Protein AF-A0A1C5UTG0-F1 (afdb_monomer_lite)

Secondary structure (DSSP, 8-state):
--HHHHHHTSTTHHHHHHTHIIIIIHHHHHHHHHH-TTS--SSSHHHHHHHHHHHHHHHHHHHHHHHHHHHHS--------

Radius of gyration: 18.63 Å; chains: 1; bounding box: 42×21×56 Å

pLDDT: mean 86.82, std 14.33, range [42.0, 97.38]

Foldseek 3Di:
DPVVVVQCPDPPNVVVVVCCVVPVVVVVVCCCVVVVVVDQPDPDDVVSVV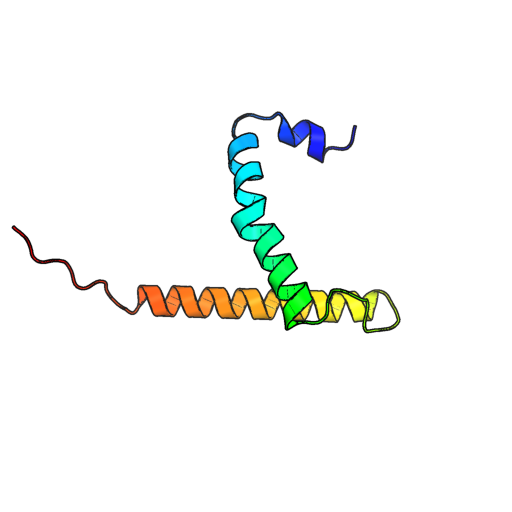SVVVVVVVVVVVVVVVVVVVVVPPDPPPPDD

Sequence (81 aa):
MEKCEDIRHTIGMKEVYAQRKETVERLFGTAKENHGFHYTQMIGKDRMEMKVGLTFACMNLKKLAKMIAKKGKGEPKSVYY

Structure (mmCIF, N/CA/C/O backbone):
data_AF-A0A1C5UTG0-F1
#
_entry.id   AF-A0A1C5UTG0-F1
#
loop_
_atom_site.group_PDB
_atom_site.id
_atom_site.type_symbol
_atom_site.label_atom_id
_atom_site.label_alt_id
_atom_site.label_comp_id
_atom_site.label_asym_id
_atom_site.label_entity_id
_atom_site.label_seq_id
_atom_site.pdbx_PDB_ins_code
_atom_site.Cartn_x
_atom_site.Cartn_y
_atom_site.Cartn_z
_atom_site.occupancy
_atom_site.B_iso_or_equiv
_atom_site.auth_seq_id
_atom_site.auth_comp_id
_atom_site.auth_asym_id
_atom_site.auth_atom_id
_atom_site.pdbx_PDB_model_num
ATOM 1 N N . MET A 1 1 ? -14.254 4.744 -24.076 1.00 57.69 1 MET A N 1
ATOM 2 C CA . MET A 1 1 ? -14.041 5.146 -22.671 1.00 57.69 1 MET A CA 1
ATOM 3 C C . MET A 1 1 ? -13.491 3.958 -21.905 1.00 57.69 1 MET A C 1
ATOM 5 O O . MET A 1 1 ? -13.809 2.825 -22.249 1.00 57.69 1 MET A O 1
ATOM 9 N N . GLU A 1 2 ? -12.605 4.199 -20.944 1.00 77.56 2 GLU A N 1
ATOM 10 C CA . GLU A 1 2 ? -12.107 3.170 -20.028 1.00 77.56 2 GLU A CA 1
ATOM 11 C C . GLU A 1 2 ? -13.250 2.758 -19.084 1.00 77.56 2 GLU A C 1
ATOM 13 O O . GLU A 1 2 ? -13.861 3.631 -18.474 1.00 77.56 2 GLU A O 1
ATOM 18 N N . LYS A 1 3 ? -13.545 1.454 -18.939 1.00 85.19 3 LYS A N 1
ATOM 19 C CA . LYS A 1 3 ? -14.673 0.939 -18.120 1.00 85.19 3 LYS A CA 1
ATOM 20 C C . LYS A 1 3 ? -14.727 1.520 -16.699 1.00 85.19 3 LYS A C 1
ATOM 22 O O . LYS A 1 3 ? -15.796 1.612 -16.104 1.00 85.19 3 LYS A O 1
ATOM 27 N N . CYS A 1 4 ? -13.574 1.887 -16.144 1.00 80.38 4 CYS A N 1
ATOM 28 C CA . CYS A 1 4 ? -13.456 2.521 -14.834 1.00 80.38 4 CYS A CA 1
ATOM 29 C C . CYS A 1 4 ? -14.195 3.864 -14.753 1.00 80.38 4 CYS A C 1
ATOM 31 O O . CYS A 1 4 ? -14.789 4.159 -13.717 1.00 80.38 4 CYS A O 1
ATOM 33 N N . GLU A 1 5 ? -14.169 4.659 -15.824 1.00 84.38 5 GLU A N 1
ATOM 34 C CA . GLU A 1 5 ? -14.853 5.953 -15.855 1.00 84.38 5 GLU A CA 1
ATOM 35 C C . GLU A 1 5 ? -16.369 5.779 -15.910 1.00 84.38 5 GLU A C 1
ATOM 37 O O . GLU A 1 5 ? -17.084 6.431 -15.152 1.00 84.38 5 GLU A O 1
ATOM 42 N N . ASP A 1 6 ? -16.864 4.812 -16.685 1.00 87.88 6 ASP A N 1
ATOM 43 C CA . ASP A 1 6 ? -18.298 4.500 -16.725 1.00 87.88 6 ASP A CA 1
ATOM 44 C C . ASP A 1 6 ? -18.810 4.053 -15.340 1.00 87.88 6 ASP A C 1
ATOM 46 O O . ASP A 1 6 ? -19.855 4.505 -14.870 1.00 87.88 6 ASP A O 1
ATOM 50 N N . ILE A 1 7 ? -18.032 3.225 -14.628 1.00 87.44 7 ILE A N 1
ATOM 51 C CA . ILE A 1 7 ? -18.358 2.759 -13.269 1.00 87.44 7 ILE A CA 1
ATOM 52 C C . ILE A 1 7 ? -18.369 3.920 -12.265 1.00 87.44 7 ILE A C 1
ATOM 54 O O . ILE A 1 7 ? -19.194 3.930 -11.350 1.00 87.44 7 ILE A O 1
ATOM 58 N N . ARG A 1 8 ? -17.501 4.925 -12.424 1.00 85.19 8 ARG A N 1
ATOM 59 C CA . ARG A 1 8 ? -17.402 6.062 -11.494 1.00 85.19 8 ARG A CA 1
ATOM 60 C C . ARG A 1 8 ? -18.705 6.855 -11.376 1.00 85.19 8 ARG A C 1
ATOM 62 O O . ARG A 1 8 ? -18.989 7.396 -10.309 1.00 85.19 8 ARG A O 1
ATOM 69 N N . HIS A 1 9 ? -19.482 6.919 -12.455 1.00 87.69 9 HIS A N 1
ATOM 70 C CA . HIS A 1 9 ? -20.741 7.662 -12.519 1.00 87.69 9 HIS A CA 1
ATOM 71 C C . HIS A 1 9 ? -21.964 6.852 -12.066 1.00 87.69 9 HIS A C 1
ATOM 73 O O . HIS A 1 9 ? -23.073 7.383 -12.041 1.00 87.69 9 HIS A O 1
ATOM 79 N N . THR A 1 10 ? -21.784 5.585 -11.682 1.00 91.12 10 THR A N 1
ATOM 80 C CA . THR A 1 10 ? -22.877 4.758 -11.155 1.00 91.12 10 THR A CA 1
ATOM 81 C C . THR A 1 10 ? -23.237 5.131 -9.710 1.00 91.12 10 THR A C 1
ATOM 83 O O . THR A 1 10 ? -22.433 5.690 -8.958 1.00 91.12 10 THR A O 1
ATOM 86 N N . ILE A 1 11 ? -24.483 4.846 -9.320 1.00 91.56 11 ILE A N 1
ATOM 87 C CA . ILE A 1 11 ? -25.034 5.191 -8.000 1.00 91.56 11 ILE A CA 1
ATOM 88 C C . ILE A 1 11 ? -24.192 4.541 -6.891 1.00 91.56 11 ILE A C 1
ATOM 90 O O . ILE A 1 11 ? -23.906 3.348 -6.941 1.00 91.56 11 ILE A O 1
ATOM 94 N N . GLY A 1 12 ? -23.797 5.324 -5.883 1.00 86.44 12 GLY A N 1
ATOM 95 C CA . GLY A 1 12 ? -23.002 4.855 -4.741 1.00 86.44 12 GLY A CA 1
ATOM 96 C C . GLY A 1 12 ? -21.492 4.762 -4.996 1.00 86.44 12 GLY A C 1
ATOM 97 O O . GLY A 1 12 ? -20.710 4.646 -4.048 1.00 86.44 12 GLY A O 1
ATOM 98 N N . MET A 1 13 ? -21.036 4.840 -6.255 1.00 91.38 13 MET A N 1
ATOM 99 C CA . MET A 1 13 ? -19.603 4.740 -6.551 1.00 91.38 13 MET A CA 1
ATOM 100 C C . MET A 1 13 ? -18.829 5.998 -6.197 1.00 91.38 13 MET A C 1
ATOM 102 O O . MET A 1 13 ? -17.635 5.899 -5.934 1.00 91.38 13 MET A O 1
ATOM 106 N N . LYS A 1 14 ? -19.476 7.162 -6.107 1.00 88.88 14 LYS A N 1
ATOM 107 C CA . LYS A 1 14 ? -18.815 8.393 -5.663 1.00 88.88 14 LYS A CA 1
ATOM 108 C C . LYS A 1 14 ? -18.339 8.275 -4.212 1.00 88.88 14 LYS A C 1
ATOM 110 O O . LYS A 1 14 ? -17.201 8.634 -3.909 1.00 88.88 14 LYS A O 1
ATOM 115 N N . GLU A 1 15 ? -19.172 7.724 -3.335 1.00 89.75 15 GLU A N 1
ATOM 116 C CA . GLU A 1 15 ? -18.877 7.499 -1.919 1.00 89.75 15 GLU A CA 1
ATOM 117 C C . GLU A 1 15 ? -17.795 6.428 -1.746 1.00 89.75 15 GLU A C 1
ATOM 119 O O . GLU A 1 15 ? -16.817 6.639 -1.027 1.00 89.75 15 GLU A O 1
ATOM 124 N N . VAL A 1 16 ? -17.915 5.308 -2.467 1.00 89.38 16 VAL A N 1
ATOM 125 C CA . VAL A 1 16 ? -16.899 4.242 -2.472 1.00 89.38 16 VAL A CA 1
ATOM 126 C C . VAL A 1 16 ? -15.562 4.767 -3.002 1.00 89.38 16 VAL A C 1
ATOM 128 O O . VAL A 1 16 ? -14.506 4.502 -2.424 1.00 89.38 16 VAL A O 1
ATOM 131 N N . TYR A 1 17 ? -15.585 5.563 -4.072 1.00 88.69 17 TYR A N 1
ATOM 132 C CA . TYR A 1 17 ? -14.379 6.148 -4.648 1.00 88.69 17 TYR A CA 1
ATOM 133 C C . TYR A 1 17 ? -13.716 7.131 -3.676 1.00 88.69 17 TYR A C 1
ATOM 135 O O . TYR A 1 17 ? -12.489 7.146 -3.570 1.00 88.69 17 TYR A O 1
ATOM 143 N N . ALA A 1 18 ? -14.495 7.897 -2.906 1.00 88.56 18 ALA A N 1
ATOM 144 C CA . ALA A 1 18 ? -13.965 8.808 -1.892 1.00 88.56 18 ALA A CA 1
ATOM 145 C C . ALA A 1 18 ? -13.182 8.083 -0.779 1.00 88.56 18 ALA A C 1
ATOM 147 O O . ALA A 1 18 ? -12.215 8.640 -0.257 1.00 88.56 18 ALA A O 1
ATOM 148 N N . GLN A 1 19 ? -13.531 6.832 -0.456 1.00 91.00 19 GLN A N 1
ATOM 149 C CA . GLN A 1 19 ? -12.825 6.014 0.543 1.00 91.00 19 GLN A CA 1
ATOM 150 C C . GLN A 1 19 ? -11.470 5.473 0.052 1.00 91.00 19 GLN A C 1
ATOM 152 O O . GLN A 1 19 ? -10.659 4.992 0.855 1.00 91.00 19 GLN A O 1
ATOM 157 N N . ARG A 1 20 ? -11.170 5.560 -1.253 1.00 91.00 20 ARG A N 1
ATOM 158 C CA . ARG A 1 20 ? -9.898 5.072 -1.817 1.00 91.00 20 ARG A CA 1
ATOM 159 C C . ARG A 1 20 ? -8.679 5.770 -1.228 1.00 91.00 20 ARG A C 1
ATOM 161 O O . ARG A 1 20 ? -7.676 5.102 -0.980 1.00 91.00 20 ARG A O 1
ATOM 168 N N . LYS A 1 21 ? -8.772 7.077 -0.967 1.00 89.00 21 LYS A N 1
ATOM 169 C CA . LYS A 1 21 ? -7.679 7.860 -0.366 1.00 89.00 21 LYS A CA 1
ATOM 170 C C . LYS A 1 21 ? -7.284 7.323 1.013 1.00 89.00 21 LYS A C 1
ATOM 172 O O . LYS A 1 21 ? -6.118 7.303 1.395 1.00 89.00 21 LYS A O 1
ATOM 177 N N . GLU A 1 22 ? -8.268 6.836 1.764 1.00 90.06 22 GLU A N 1
ATOM 178 C CA . GLU A 1 22 ? -8.074 6.409 3.148 1.00 90.06 22 GLU A CA 1
ATOM 179 C C . GLU A 1 22 ? -7.556 4.982 3.256 1.00 90.06 22 GLU A C 1
ATOM 181 O O . GLU A 1 22 ? -6.830 4.660 4.202 1.00 90.06 22 GLU A O 1
ATOM 186 N N . THR A 1 23 ? -7.937 4.145 2.293 1.00 88.50 23 THR A N 1
ATOM 187 C CA . THR A 1 23 ? -7.682 2.707 2.293 1.00 88.50 23 THR A CA 1
ATOM 188 C C . THR A 1 23 ? -6.571 2.348 1.314 1.00 88.50 23 THR A C 1
ATOM 190 O O . THR A 1 23 ? -5.482 1.959 1.731 1.00 88.50 23 THR A O 1
ATOM 193 N N . VAL A 1 24 ? -6.832 2.508 0.019 1.00 90.38 24 VAL A N 1
ATOM 194 C CA . VAL A 1 24 ? -5.966 2.089 -1.083 1.00 90.38 24 VAL A CA 1
ATOM 195 C C . VAL A 1 24 ? -4.710 2.956 -1.150 1.00 90.38 24 VAL A C 1
ATOM 197 O O . VAL A 1 24 ? -3.602 2.436 -1.045 1.00 90.38 24 VAL A O 1
ATOM 200 N N . GLU A 1 25 ? -4.853 4.276 -1.263 1.00 92.88 25 GLU A N 1
ATOM 201 C CA . GLU A 1 25 ? -3.705 5.178 -1.440 1.00 92.88 25 GLU A CA 1
ATOM 202 C C . GLU A 1 25 ? -2.789 5.183 -0.215 1.00 92.88 25 GLU A C 1
ATOM 204 O O . GLU A 1 25 ? -1.569 5.104 -0.356 1.00 92.88 25 GLU A O 1
ATOM 209 N N . ARG A 1 26 ? -3.364 5.154 0.994 1.00 93.25 26 ARG A N 1
ATOM 210 C CA . ARG A 1 26 ? -2.597 5.012 2.240 1.00 93.25 26 ARG A CA 1
ATOM 211 C C . ARG A 1 26 ? -1.809 3.697 2.301 1.00 93.25 26 ARG A C 1
ATOM 213 O O . ARG A 1 26 ? -0.660 3.694 2.752 1.00 93.25 26 ARG A O 1
ATOM 220 N N . LEU A 1 27 ? -2.396 2.584 1.850 1.00 93.38 27 LEU A N 1
ATOM 221 C CA . LEU A 1 27 ? -1.707 1.291 1.794 1.00 93.38 27 LEU A CA 1
ATOM 222 C C . LEU A 1 27 ? -0.525 1.342 0.818 1.00 93.38 27 LEU A C 1
ATOM 224 O O . LEU A 1 27 ? 0.572 0.908 1.165 1.00 93.38 27 LEU A O 1
ATOM 228 N N . PHE A 1 28 ? -0.729 1.917 -0.369 1.00 93.44 28 PHE A N 1
ATOM 229 C CA . PHE A 1 28 ? 0.339 2.091 -1.351 1.00 93.44 28 PHE A CA 1
ATOM 230 C C . PHE A 1 28 ? 1.438 3.037 -0.861 1.00 93.44 28 PHE A C 1
ATOM 232 O O . PHE A 1 28 ? 2.609 2.735 -1.074 1.00 93.44 28 PHE A O 1
ATOM 239 N N . GLY A 1 29 ? 1.099 4.130 -0.169 1.00 95.31 29 GLY A N 1
ATOM 240 C CA . GLY A 1 29 ? 2.082 5.015 0.468 1.00 95.31 29 GLY A CA 1
ATOM 241 C C . GLY A 1 29 ? 2.953 4.263 1.474 1.00 95.31 29 GLY A C 1
ATOM 242 O O . GLY A 1 29 ? 4.174 4.251 1.352 1.00 95.31 29 GLY A O 1
ATOM 243 N N . THR A 1 30 ? 2.318 3.498 2.366 1.00 94.38 30 THR A N 1
ATOM 244 C CA . THR A 1 30 ? 3.020 2.642 3.340 1.00 94.38 30 THR A CA 1
ATOM 245 C C . THR A 1 30 ? 3.951 1.645 2.649 1.00 94.38 30 THR A C 1
ATOM 247 O O . THR A 1 30 ? 5.064 1.412 3.114 1.00 94.38 30 THR A O 1
ATOM 250 N N . ALA A 1 31 ? 3.506 1.034 1.548 1.00 95.12 31 ALA A N 1
ATOM 251 C CA . ALA A 1 31 ? 4.311 0.064 0.816 1.00 95.12 31 ALA A CA 1
ATOM 252 C C . ALA A 1 31 ? 5.499 0.717 0.089 1.00 95.12 31 ALA A C 1
ATOM 254 O O . ALA A 1 31 ? 6.585 0.140 0.028 1.00 95.12 31 ALA A O 1
ATOM 255 N N . LYS A 1 32 ? 5.331 1.940 -0.419 1.00 94.75 32 LYS A N 1
ATOM 256 C CA . LYS A 1 32 ? 6.425 2.719 -1.006 1.00 94.75 32 LYS A CA 1
ATOM 257 C C . LYS A 1 32 ? 7.487 3.060 0.038 1.00 94.75 32 LYS A C 1
ATOM 259 O O . LYS A 1 32 ? 8.646 2.703 -0.171 1.00 94.75 32 LYS A O 1
ATOM 264 N N . GLU A 1 33 ? 7.074 3.640 1.162 1.00 95.50 33 GLU A N 1
ATOM 265 C CA . GLU A 1 33 ? 7.968 4.110 2.226 1.00 95.50 33 GLU A CA 1
ATOM 266 C C . GLU A 1 33 ? 8.662 2.954 2.960 1.00 95.50 33 GLU A C 1
ATOM 268 O O . GLU A 1 33 ? 9.881 2.949 3.103 1.00 95.50 33 GLU A O 1
ATOM 273 N N . ASN A 1 34 ? 7.906 1.934 3.379 1.00 94.06 34 ASN A N 1
ATOM 274 C CA . ASN A 1 34 ? 8.423 0.883 4.265 1.00 94.06 34 ASN A CA 1
ATOM 275 C C . ASN A 1 34 ? 8.922 -0.370 3.532 1.00 94.06 34 ASN A C 1
ATOM 277 O O . ASN A 1 34 ? 9.615 -1.192 4.131 1.00 94.06 34 ASN A O 1
ATOM 281 N N . HIS A 1 35 ? 8.548 -0.564 2.262 1.00 93.88 35 HIS A N 1
ATOM 282 C CA . HIS A 1 35 ? 8.909 -1.760 1.481 1.00 93.88 35 HIS A CA 1
ATOM 283 C C . HIS A 1 35 ? 9.657 -1.437 0.173 1.00 93.88 35 HIS A C 1
ATOM 285 O O . HIS A 1 35 ? 9.966 -2.335 -0.623 1.00 93.88 35 HIS A O 1
ATOM 291 N N . GLY A 1 36 ? 10.013 -0.163 -0.029 1.00 93.31 36 GLY A N 1
ATOM 292 C CA . GLY A 1 36 ? 10.909 0.274 -1.097 1.00 93.31 36 GLY A CA 1
ATOM 293 C C . GLY A 1 36 ? 10.284 0.232 -2.489 1.00 93.31 36 GLY A C 1
ATOM 294 O O . GLY A 1 36 ? 10.997 0.020 -3.466 1.00 93.31 36 GLY A O 1
ATOM 295 N N . PHE A 1 37 ? 8.965 0.416 -2.597 1.00 95.38 37 PHE A N 1
ATOM 296 C CA . PHE A 1 37 ? 8.241 0.435 -3.880 1.00 95.38 37 PHE A CA 1
ATOM 297 C C . PHE A 1 37 ? 8.227 1.796 -4.586 1.00 95.38 37 PHE A C 1
ATOM 299 O O . PHE A 1 37 ? 7.474 1.982 -5.539 1.00 95.38 37 PHE A O 1
ATOM 306 N N . HIS A 1 38 ? 9.065 2.747 -4.163 1.00 93.81 38 HIS A N 1
ATOM 307 C CA . HIS A 1 38 ? 9.359 3.925 -4.987 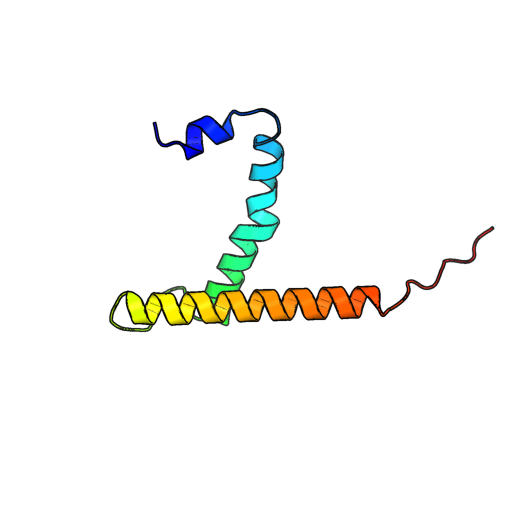1.00 93.81 38 HIS A CA 1
ATOM 308 C C . HIS A 1 38 ? 10.049 3.542 -6.303 1.00 93.81 38 HIS A C 1
ATOM 310 O O . HIS A 1 38 ? 9.828 4.200 -7.314 1.00 93.81 38 HIS A O 1
ATOM 316 N N . TYR A 1 39 ? 10.823 2.451 -6.295 1.00 93.50 39 TYR A N 1
ATOM 317 C CA . TYR A 1 39 ? 11.530 1.933 -7.461 1.00 93.50 39 TYR A CA 1
ATOM 318 C C . TYR A 1 39 ? 11.390 0.413 -7.567 1.00 93.50 39 TYR A C 1
ATOM 320 O O . TYR A 1 39 ? 11.138 -0.293 -6.586 1.00 93.50 39 TYR A O 1
ATOM 328 N N . THR A 1 40 ? 11.589 -0.112 -8.771 1.00 92.06 40 THR A N 1
ATOM 329 C CA . THR A 1 40 ? 11.692 -1.553 -9.008 1.00 92.06 40 THR A CA 1
ATOM 330 C C . THR A 1 40 ? 13.060 -2.046 -8.548 1.00 92.06 40 THR A C 1
ATOM 332 O O . THR A 1 40 ? 14.077 -1.727 -9.153 1.00 92.06 40 THR A O 1
ATOM 335 N N . GLN A 1 41 ? 13.090 -2.826 -7.468 1.00 91.62 41 GLN A N 1
ATOM 336 C CA . GLN A 1 41 ? 14.342 -3.311 -6.866 1.00 91.62 41 GLN A CA 1
ATOM 337 C C . GLN A 1 41 ? 14.851 -4.631 -7.462 1.00 91.62 41 GLN A C 1
ATOM 339 O O . GLN A 1 41 ? 15.885 -5.139 -7.041 1.00 91.62 41 GLN A O 1
ATOM 344 N N . MET A 1 42 ? 14.113 -5.225 -8.398 1.00 94.88 42 MET A N 1
ATOM 345 C CA . MET A 1 42 ? 14.465 -6.502 -9.013 1.00 94.88 42 MET A CA 1
ATOM 346 C C . MET A 1 42 ? 14.302 -6.431 -10.522 1.00 94.88 42 MET A C 1
ATOM 348 O O . MET A 1 42 ? 13.427 -5.730 -11.030 1.00 94.88 42 MET A O 1
ATOM 352 N N . ILE A 1 43 ? 15.143 -7.190 -11.220 1.00 95.06 43 ILE A N 1
ATOM 353 C CA . ILE A 1 43 ? 15.121 -7.309 -12.675 1.00 95.06 43 ILE A CA 1
ATOM 354 C C . ILE A 1 43 ? 14.087 -8.364 -13.070 1.00 95.06 43 ILE A C 1
ATOM 356 O O . ILE A 1 43 ? 14.079 -9.470 -12.525 1.00 95.06 43 ILE A O 1
ATOM 360 N N . GLY A 1 44 ? 13.250 -8.024 -14.048 1.00 95.94 44 GLY A N 1
ATOM 361 C CA . GLY A 1 44 ? 12.216 -8.907 -14.582 1.00 95.94 44 GLY A CA 1
ATOM 362 C C . GLY A 1 44 ? 10.868 -8.754 -13.877 1.00 95.94 44 GLY A C 1
ATOM 363 O O . GLY A 1 44 ? 10.784 -8.596 -12.655 1.00 95.94 44 GLY A O 1
ATOM 364 N N . LYS A 1 45 ? 9.801 -8.814 -14.678 1.00 95.81 45 LYS A N 1
ATOM 365 C CA . LYS A 1 45 ? 8.417 -8.624 -14.234 1.00 95.81 45 LYS A CA 1
ATOM 366 C C . LYS A 1 45 ? 8.007 -9.671 -13.198 1.00 95.81 45 LYS A C 1
ATOM 368 O O . LYS A 1 45 ? 7.585 -9.289 -12.114 1.00 95.81 45 LYS A O 1
ATOM 373 N N . ASP A 1 46 ? 8.243 -10.950 -13.476 1.00 97.06 46 ASP A N 1
ATOM 374 C CA . ASP A 1 46 ? 7.815 -12.067 -12.622 1.00 97.06 46 ASP A CA 1
ATOM 375 C C . ASP A 1 46 ? 8.382 -11.973 -11.201 1.00 97.06 46 ASP A C 1
ATOM 377 O O . ASP A 1 46 ? 7.685 -12.191 -10.208 1.00 97.06 46 ASP A O 1
ATOM 381 N N . ARG A 1 47 ? 9.657 -11.580 -11.081 1.00 95.88 47 ARG A N 1
ATOM 382 C CA . ARG A 1 47 ? 10.289 -11.373 -9.774 1.00 95.88 47 ARG A CA 1
ATOM 383 C C . ARG A 1 47 ? 9.622 -10.215 -9.050 1.00 95.88 47 ARG A C 1
ATOM 385 O O . ARG A 1 47 ? 9.246 -10.355 -7.887 1.00 95.88 47 ARG A O 1
ATOM 392 N N . MET A 1 48 ? 9.471 -9.070 -9.719 1.00 96.31 48 MET A N 1
ATOM 393 C CA . MET A 1 48 ? 8.851 -7.896 -9.105 1.00 96.31 48 MET A CA 1
ATOM 394 C C . MET A 1 48 ? 7.407 -8.182 -8.675 1.00 96.31 48 MET A C 1
ATOM 396 O O . MET A 1 48 ? 7.030 -7.815 -7.563 1.00 96.31 48 MET A O 1
ATOM 400 N N . GLU A 1 49 ? 6.635 -8.899 -9.492 1.00 96.50 49 GLU A N 1
ATOM 401 C CA . GLU A 1 49 ? 5.282 -9.348 -9.158 1.00 96.50 49 GLU A CA 1
ATOM 402 C C . GLU A 1 49 ? 5.267 -10.222 -7.903 1.00 96.50 49 GLU A C 1
ATOM 404 O O . GLU A 1 49 ? 4.478 -9.960 -6.994 1.00 96.50 49 GLU A O 1
ATOM 409 N N . MET A 1 50 ? 6.186 -11.185 -7.784 1.00 97.12 50 MET A N 1
ATOM 410 C CA . MET A 1 50 ? 6.307 -12.021 -6.587 1.00 97.12 50 MET A CA 1
ATOM 411 C C . MET A 1 50 ? 6.589 -11.190 -5.326 1.00 97.12 50 MET A C 1
ATOM 413 O O . MET A 1 50 ? 5.924 -11.378 -4.305 1.00 97.12 50 MET A O 1
ATOM 417 N N . LYS A 1 51 ? 7.529 -10.233 -5.379 1.00 96.06 51 LYS A N 1
ATOM 418 C CA . LYS A 1 51 ? 7.825 -9.359 -4.226 1.00 96.06 51 LYS A CA 1
ATOM 419 C C . LYS A 1 51 ? 6.628 -8.499 -3.845 1.00 96.06 51 LYS A C 1
ATOM 421 O O . LYS A 1 51 ? 6.332 -8.358 -2.656 1.00 96.06 51 LYS A O 1
ATOM 426 N N . VAL A 1 52 ? 5.956 -7.912 -4.832 1.00 95.88 52 VAL A N 1
ATOM 427 C CA . VAL A 1 52 ? 4.765 -7.087 -4.611 1.00 95.88 52 VAL A CA 1
ATOM 428 C C . VAL A 1 52 ? 3.656 -7.923 -3.976 1.00 95.88 52 VAL A C 1
ATOM 430 O O . VAL A 1 52 ? 3.138 -7.544 -2.923 1.00 95.88 52 VAL A O 1
ATOM 433 N N . GLY A 1 53 ? 3.358 -9.089 -4.551 1.00 96.00 53 GLY A N 1
ATOM 434 C CA . GLY A 1 53 ? 2.344 -10.012 -4.050 1.00 96.00 53 GLY A CA 1
ATOM 435 C C . GLY A 1 53 ? 2.612 -10.453 -2.613 1.00 96.00 53 GLY A C 1
ATOM 436 O O . GLY A 1 53 ? 1.738 -10.312 -1.757 1.00 96.00 53 GLY A O 1
ATOM 437 N N . LEU A 1 54 ? 3.838 -10.899 -2.315 1.00 96.94 54 LEU A N 1
ATOM 438 C CA . LEU A 1 54 ? 4.224 -11.318 -0.965 1.00 96.94 54 LEU A CA 1
ATOM 439 C C . LEU A 1 54 ? 4.112 -10.169 0.045 1.00 96.94 54 LEU A C 1
ATOM 441 O O . LEU A 1 54 ? 3.598 -10.356 1.147 1.00 96.94 54 LEU A O 1
ATOM 445 N N . THR A 1 55 ? 4.542 -8.964 -0.335 1.00 96.31 55 THR A N 1
ATOM 446 C CA . THR A 1 55 ? 4.476 -7.786 0.543 1.00 96.31 55 THR A CA 1
ATOM 447 C C . THR A 1 55 ? 3.032 -7.462 0.914 1.00 96.31 55 THR A C 1
ATOM 449 O O . THR A 1 55 ? 2.709 -7.353 2.099 1.00 96.31 55 THR A O 1
ATOM 452 N N . PHE A 1 56 ? 2.133 -7.371 -0.070 1.00 95.75 56 PHE A N 1
ATOM 453 C CA . PHE A 1 56 ? 0.726 -7.079 0.199 1.00 95.75 56 PHE A CA 1
ATOM 454 C C . PHE A 1 56 ? 0.018 -8.211 0.949 1.00 95.75 56 PHE A C 1
ATOM 456 O O . PHE A 1 56 ? -0.794 -7.929 1.834 1.00 95.75 56 PHE A O 1
ATOM 463 N N . ALA A 1 57 ? 0.360 -9.475 0.680 1.00 97.38 57 ALA A N 1
ATOM 464 C CA . ALA A 1 57 ? -0.135 -10.607 1.459 1.00 97.38 57 ALA A CA 1
ATOM 465 C C . ALA A 1 57 ? 0.245 -10.464 2.943 1.00 97.38 57 AL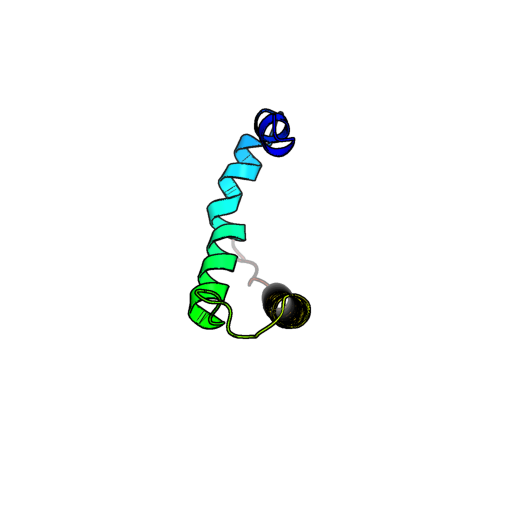A A C 1
ATOM 467 O O . ALA A 1 57 ? -0.628 -10.498 3.811 1.00 97.38 57 ALA A O 1
ATOM 468 N N . CYS A 1 58 ? 1.516 -10.187 3.245 1.00 96.88 58 CYS A N 1
ATOM 469 C CA . CYS A 1 58 ? 1.989 -9.964 4.612 1.00 96.88 58 CYS A CA 1
ATOM 470 C C . CYS A 1 58 ? 1.332 -8.745 5.281 1.00 96.88 58 CYS A C 1
ATOM 472 O O . CYS A 1 58 ? 0.947 -8.809 6.452 1.00 96.88 58 CYS A O 1
ATOM 474 N N . MET A 1 59 ? 1.147 -7.638 4.554 1.00 95.31 59 MET A N 1
ATOM 475 C CA . MET A 1 59 ? 0.430 -6.461 5.066 1.00 95.31 59 MET A CA 1
ATOM 476 C C . MET A 1 59 ? -1.025 -6.797 5.429 1.00 95.31 59 MET A C 1
ATOM 478 O O . MET A 1 59 ? -1.514 -6.374 6.482 1.00 95.31 59 MET A O 1
ATOM 482 N N . ASN A 1 60 ? -1.699 -7.601 4.604 1.00 94.25 60 ASN A N 1
ATOM 483 C CA . ASN A 1 60 ? -3.059 -8.067 4.865 1.00 94.25 60 ASN A CA 1
ATOM 484 C C . ASN A 1 60 ? -3.118 -9.014 6.071 1.00 94.25 60 ASN A C 1
ATOM 486 O O . ASN A 1 60 ? -3.982 -8.835 6.931 1.00 94.25 60 ASN A O 1
ATOM 490 N N . LEU A 1 61 ? -2.172 -9.950 6.204 1.00 96.88 61 LEU A N 1
ATOM 491 C CA . LEU A 1 61 ? -2.055 -10.821 7.380 1.00 96.88 61 LEU A CA 1
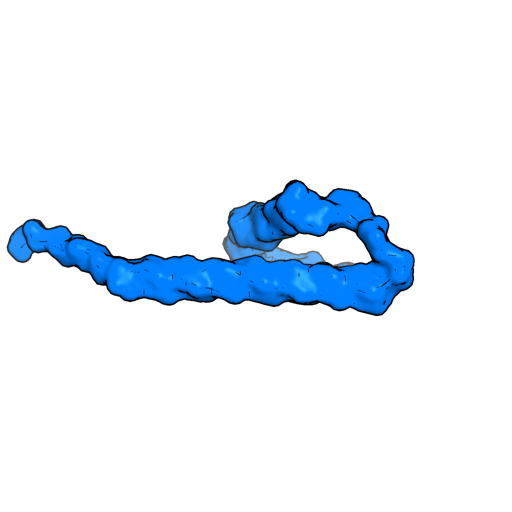ATOM 492 C C . LEU A 1 61 ? -1.850 -10.006 8.665 1.00 96.88 61 LEU A C 1
ATOM 494 O O . LEU A 1 61 ? -2.542 -10.225 9.659 1.00 96.88 61 LEU A O 1
ATOM 498 N N . LYS A 1 62 ? -0.980 -8.988 8.633 1.00 94.75 62 LYS A N 1
ATOM 499 C CA . LYS A 1 62 ? -0.787 -8.055 9.754 1.00 94.75 62 LYS A CA 1
ATOM 500 C C . LYS A 1 62 ? -2.077 -7.310 10.102 1.00 94.75 62 LYS A C 1
ATOM 502 O O . LYS A 1 62 ? -2.379 -7.120 11.281 1.00 94.75 62 LYS A O 1
ATOM 507 N N . LYS A 1 63 ? -2.849 -6.881 9.099 1.00 92.2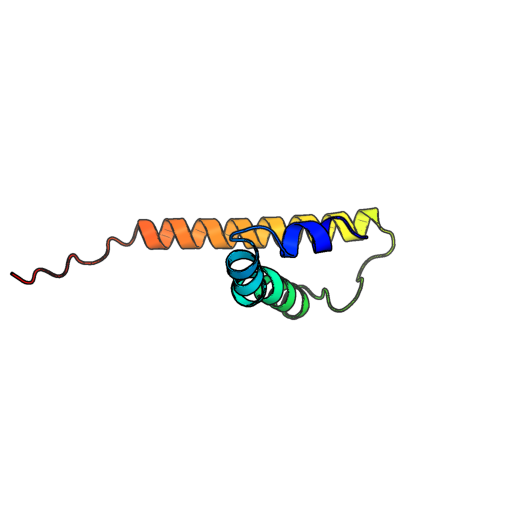5 63 LYS A N 1
ATOM 508 C CA . LYS A 1 63 ? -4.156 -6.239 9.307 1.00 92.25 63 LYS A CA 1
ATOM 509 C C . LYS A 1 63 ? -5.148 -7.207 9.959 1.00 92.25 63 LYS A C 1
ATOM 511 O O . LYS A 1 63 ? -5.790 -6.825 10.934 1.00 92.25 63 LYS A O 1
ATOM 516 N N . LEU A 1 64 ? -5.236 -8.448 9.477 1.00 94.50 64 LEU A N 1
ATOM 517 C CA . LEU A 1 64 ? -6.089 -9.499 10.044 1.00 94.50 64 LEU A CA 1
ATOM 518 C C . LEU A 1 64 ? -5.737 -9.789 11.505 1.00 94.50 64 LEU A C 1
ATOM 520 O O . LEU A 1 64 ? -6.619 -9.727 12.359 1.00 94.50 64 LEU A O 1
ATOM 524 N N . ALA A 1 65 ? -4.457 -9.996 11.814 1.00 95.25 65 ALA A N 1
ATOM 525 C CA . ALA A 1 65 ? -3.993 -10.224 13.180 1.00 95.25 65 ALA A CA 1
ATOM 526 C C . ALA A 1 65 ? -4.375 -9.065 14.119 1.00 95.25 65 ALA A C 1
ATOM 528 O O . ALA A 1 65 ? -4.886 -9.292 15.214 1.00 95.25 65 ALA A O 1
ATOM 529 N N . LYS A 1 66 ? -4.218 -7.810 13.670 1.00 92.88 66 LYS A N 1
ATOM 530 C CA . LYS A 1 66 ? -4.655 -6.627 14.432 1.00 92.88 66 LYS A CA 1
ATOM 531 C C . LYS A 1 66 ? -6.168 -6.589 14.651 1.00 92.88 66 LYS A C 1
ATOM 533 O O . LYS A 1 66 ? -6.607 -6.209 15.733 1.00 92.88 66 LYS A O 1
ATOM 538 N N . MET A 1 67 ? -6.964 -6.970 13.652 1.00 92.38 67 MET A N 1
ATOM 539 C CA . MET A 1 67 ? -8.424 -7.026 13.784 1.00 92.38 67 MET A CA 1
ATOM 540 C C . MET A 1 67 ? -8.856 -8.102 14.784 1.00 92.38 67 MET A C 1
ATOM 542 O O . MET A 1 67 ? -9.706 -7.828 15.627 1.00 92.38 67 MET A O 1
ATOM 546 N N . ILE A 1 68 ? -8.245 -9.289 14.738 1.00 92.69 68 ILE A N 1
ATOM 547 C CA . ILE A 1 68 ? -8.502 -10.372 15.698 1.00 92.69 68 ILE A CA 1
ATOM 548 C C . ILE A 1 68 ? -8.109 -9.932 17.112 1.00 92.69 68 ILE A C 1
ATOM 550 O O . ILE A 1 68 ? -8.915 -10.041 18.031 1.00 92.69 68 ILE A O 1
ATOM 554 N N . ALA A 1 69 ? -6.920 -9.347 17.281 1.00 92.50 69 ALA A N 1
ATOM 555 C CA . ALA A 1 69 ? -6.462 -8.841 18.573 1.00 92.50 69 ALA A CA 1
ATOM 556 C C . ALA A 1 69 ? -7.379 -7.742 19.136 1.00 92.50 69 ALA A C 1
ATOM 558 O O . ALA A 1 69 ? -7.634 -7.710 20.337 1.00 92.50 69 ALA A O 1
ATOM 559 N N . LYS A 1 70 ? -7.906 -6.854 18.280 1.00 87.44 70 LYS A N 1
ATOM 560 C CA . LYS A 1 70 ? -8.877 -5.830 18.690 1.00 87.44 70 LYS A CA 1
ATOM 561 C C . LYS A 1 70 ? -10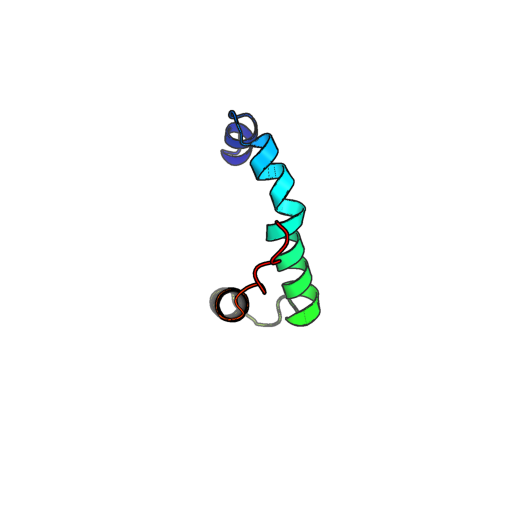.219 -6.444 19.098 1.00 87.44 70 LYS A C 1
ATOM 563 O O . LYS A 1 70 ? -10.806 -5.967 20.053 1.00 87.44 70 LYS A O 1
ATOM 568 N N . LYS A 1 71 ? -10.684 -7.496 18.415 1.00 80.75 71 LYS A N 1
ATOM 569 C CA . LYS A 1 71 ? -11.916 -8.220 18.778 1.00 80.75 71 LYS A CA 1
ATOM 570 C C . LYS A 1 71 ? -11.779 -9.020 20.081 1.00 80.75 71 LYS A C 1
ATOM 572 O O . LYS A 1 71 ? -12.745 -9.116 20.823 1.00 80.75 71 LYS A O 1
ATOM 577 N N . GLY A 1 72 ? -10.601 -9.591 20.353 1.00 64.88 72 GLY A N 1
ATOM 578 C CA . GLY A 1 72 ? -10.318 -10.349 21.582 1.00 64.88 72 GLY A CA 1
ATOM 579 C C . GLY A 1 72 ? -10.117 -9.475 22.826 1.00 64.88 72 GLY A C 1
ATOM 580 O O . GLY A 1 72 ? -10.292 -9.944 23.947 1.00 64.88 72 GLY A O 1
ATOM 581 N N . LYS A 1 73 ? -9.798 -8.189 22.642 1.00 59.19 73 LYS A N 1
ATOM 582 C CA . LYS A 1 73 ? -9.930 -7.172 23.685 1.00 59.19 73 LYS A CA 1
ATOM 583 C C . LYS A 1 73 ? -11.395 -6.753 23.724 1.00 59.19 73 LYS A C 1
ATOM 585 O O . LYS A 1 73 ? -11.776 -5.823 23.021 1.00 59.19 73 LYS A O 1
ATOM 590 N N . GLY A 1 74 ? -12.212 -7.472 24.495 1.00 52.22 74 GLY A N 1
ATOM 591 C CA . GLY A 1 74 ? -13.560 -7.011 24.809 1.00 52.22 74 GLY A CA 1
ATOM 592 C C . GLY A 1 74 ? -13.483 -5.547 25.231 1.00 52.22 74 GLY A C 1
ATOM 593 O O . GLY A 1 74 ? -12.687 -5.199 26.106 1.00 52.22 74 GLY A O 1
ATOM 594 N N . GLU A 1 75 ? -14.239 -4.680 24.560 1.00 53.47 75 GLU A N 1
ATOM 595 C CA . GLU A 1 75 ? -14.504 -3.352 25.099 1.00 53.47 75 GLU A CA 1
ATOM 596 C C . GLU A 1 75 ? -14.953 -3.551 26.552 1.00 53.47 75 GLU A C 1
ATOM 598 O O . GLU A 1 75 ? -15.813 -4.410 26.794 1.00 53.47 75 GLU A O 1
ATOM 603 N N . PRO A 1 76 ? -14.390 -2.832 27.541 1.00 52.75 76 PRO A N 1
ATOM 604 C CA . PRO A 1 76 ? -15.066 -2.759 28.819 1.00 52.75 76 PRO A CA 1
ATOM 605 C C . PRO A 1 76 ? -16.454 -2.210 28.495 1.00 52.75 76 PRO A C 1
ATOM 607 O O . PRO A 1 76 ? -16.571 -1.087 28.005 1.00 52.75 76 PRO A O 1
ATOM 610 N N . LYS A 1 77 ? -17.499 -3.029 28.682 1.00 52.25 77 LYS A N 1
ATOM 611 C CA . LYS A 1 77 ? -18.872 -2.534 28.642 1.00 52.25 77 LYS A CA 1
ATOM 612 C C . LYS A 1 77 ? -18.890 -1.363 29.613 1.00 52.25 77 LYS A C 1
ATOM 614 O O . LYS A 1 77 ? -18.659 -1.566 30.803 1.00 52.25 77 LYS A O 1
ATOM 619 N N . SER A 1 78 ? -19.075 -0.149 29.107 1.00 47.56 78 SER A N 1
ATOM 620 C CA . SER A 1 78 ? -19.349 1.001 29.951 1.00 47.56 78 SER A CA 1
ATOM 621 C C . SER A 1 78 ? -20.638 0.675 30.695 1.00 47.56 78 SER A C 1
ATOM 623 O O . SER A 1 78 ? -21.719 0.713 30.111 1.00 47.56 78 SER A O 1
ATOM 625 N N . VAL A 1 79 ? -20.509 0.258 31.952 1.00 51.12 79 VAL A N 1
ATOM 626 C CA . VAL A 1 79 ? -21.630 0.134 32.876 1.00 51.12 79 VAL A CA 1
ATOM 627 C C . VAL A 1 79 ? -22.009 1.561 33.246 1.00 51.12 79 VAL A C 1
ATOM 629 O O . VAL A 1 79 ? -21.439 2.138 34.164 1.00 51.12 79 VAL A O 1
ATOM 632 N N . TYR A 1 80 ? -22.908 2.151 32.465 1.00 44.88 80 TYR A N 1
ATOM 633 C CA . TYR A 1 80 ? -23.647 3.342 32.852 1.00 44.88 80 TYR A CA 1
ATOM 634 C C . TYR A 1 80 ? -25.112 3.155 32.453 1.00 44.88 80 TYR A C 1
ATOM 636 O O . TYR A 1 80 ? -25.403 2.879 31.287 1.00 44.88 80 TYR A O 1
ATOM 644 N N . TYR A 1 81 ? -25.956 3.347 33.472 1.00 42.00 81 TYR A N 1
ATOM 645 C CA . TYR A 1 81 ? -27.378 3.017 33.645 1.00 42.00 81 TYR A CA 1
ATOM 646 C C . TYR A 1 81 ? -27.669 1.558 33.996 1.00 42.00 81 TYR A C 1
ATOM 648 O O . TYR A 1 81 ? -27.667 0.689 33.099 1.00 42.00 81 TYR A O 1
#